Protein AF-A0A3N5SM81-F1 (afdb_monomer_lite)

pLDDT: mean 71.01, std 14.56, range [34.97, 96.19]

Foldseek 3Di:
DDDDDPPDPDPVCPDPPPPDPDDPVVVVVVVVVVVVVVVVVVVVVVVVVVVVVVVVVVVVVVVVVLVVVVVVLCCVVCVVPVDDDCPDPVVLVSVVVSCVCCCPPVVDPWDFDADLQQQTSDIPDPPSHRPRDPPPQVPCCSVVVDDDPDDDDPDDD

Secondary structure (DSSP, 8-state):
------TT--TT---TTTT----HHHHHHHHHHHHHHHHHHHHHHHHHHHHHHHHHHHHHHHHHHHHHHHHHHHHHHHHH-TT--TTSHHHHHHHHHHHHHHHHHS--S--EEE-TT-BEEEESSTT-TTSB---HHHHHHHHH---------S---

Structure (mmCIF, N/CA/C/O backbone):
data_AF-A0A3N5SM81-F1
#
_entry.id   AF-A0A3N5SM81-F1
#
loop_
_atom_site.group_PDB
_atom_site.id
_atom_site.type_symbol
_atom_site.label_atom_id
_atom_site.label_alt_id
_atom_site.label_comp_id
_atom_site.label_asym_id
_atom_site.label_entity_id
_atom_site.label_seq_id
_atom_site.pdbx_PDB_ins_code
_atom_site.Cartn_x
_atom_site.Cartn_y
_atom_site.Cartn_z
_atom_site.occupancy
_atom_site.B_iso_or_equiv
_atom_site.auth_seq_id
_atom_site.auth_comp_id
_atom_site.auth_asym_id
_atom_site.auth_atom_id
_atom_site.pdbx_PDB_model_num
ATOM 1 N N . MET A 1 1 ? 55.838 -4.671 0.490 1.00 48.81 1 MET A N 1
ATOM 2 C CA . MET A 1 1 ? 55.345 -3.288 0.704 1.00 48.81 1 MET A CA 1
ATOM 3 C C . MET A 1 1 ? 55.378 -2.544 -0.630 1.00 48.81 1 MET A C 1
ATOM 5 O O . MET A 1 1 ? 56.351 -2.735 -1.344 1.00 48.81 1 MET A O 1
ATOM 9 N N . LYS A 1 2 ? 54.364 -1.706 -0.912 1.00 39.00 2 LYS A N 1
ATOM 10 C CA . LYS A 1 2 ? 54.061 -0.930 -2.147 1.00 39.00 2 LYS A CA 1
ATOM 11 C C . LYS A 1 2 ? 53.072 -1.608 -3.123 1.00 39.00 2 LYS A C 1
ATOM 13 O O . LYS A 1 2 ? 53.472 -2.400 -3.960 1.00 39.00 2 LYS A O 1
ATOM 18 N N . THR A 1 3 ? 51.757 -1.557 -2.877 1.00 45.19 3 THR A N 1
ATOM 19 C CA . THR A 1 3 ? 50.772 -0.471 -3.157 1.00 45.19 3 THR A CA 1
ATOM 20 C C . THR A 1 3 ? 50.290 -0.383 -4.614 1.00 45.19 3 THR A C 1
ATOM 22 O O . THR A 1 3 ? 50.899 0.287 -5.440 1.00 45.19 3 THR A O 1
ATOM 25 N N . ASN A 1 4 ? 49.142 -1.019 -4.881 1.00 53.06 4 ASN A N 1
ATOM 26 C CA . ASN A 1 4 ? 47.922 -0.435 -5.468 1.00 53.06 4 ASN A CA 1
ATOM 27 C C . ASN A 1 4 ? 48.056 0.867 -6.289 1.00 53.06 4 ASN A C 1
ATOM 29 O O . ASN A 1 4 ? 47.593 1.874 -5.786 1.00 53.06 4 ASN A O 1
ATOM 33 N N . TRP A 1 5 ? 48.580 0.896 -7.525 1.00 40.16 5 TRP A N 1
ATOM 34 C CA . TRP A 1 5 ? 48.444 2.113 -8.374 1.00 40.16 5 TRP A CA 1
ATOM 35 C C . TRP A 1 5 ? 48.409 1.917 -9.907 1.00 40.16 5 TRP A C 1
ATOM 37 O O . TRP A 1 5 ? 48.408 2.899 -10.641 1.00 40.16 5 TRP A O 1
ATOM 47 N N . ALA A 1 6 ? 48.304 0.695 -10.445 1.00 43.47 6 ALA A N 1
ATOM 48 C CA . ALA A 1 6 ? 48.274 0.492 -11.909 1.00 43.47 6 ALA A CA 1
ATOM 49 C C . ALA A 1 6 ? 46.885 0.154 -12.493 1.00 43.47 6 ALA A C 1
ATOM 51 O O . ALA A 1 6 ? 46.771 -0.190 -13.665 1.00 43.47 6 ALA A O 1
ATOM 52 N N . LYS A 1 7 ? 45.810 0.274 -11.700 1.00 47.75 7 LYS A N 1
ATOM 53 C CA . LYS A 1 7 ? 44.439 -0.120 -12.087 1.00 47.75 7 LYS A CA 1
ATOM 54 C C . LYS A 1 7 ? 43.677 0.930 -12.922 1.00 47.75 7 LYS A C 1
ATOM 56 O O . LYS A 1 7 ? 42.486 0.768 -13.152 1.00 47.75 7 LYS A O 1
ATOM 61 N N . MET A 1 8 ? 44.334 2.003 -13.368 1.00 45.03 8 MET A N 1
ATOM 62 C CA . MET A 1 8 ? 43.684 3.165 -14.003 1.00 45.03 8 MET A CA 1
ATOM 63 C C . MET A 1 8 ? 44.430 3.706 -15.236 1.00 45.03 8 MET A C 1
ATOM 65 O O . MET A 1 8 ? 44.480 4.911 -15.468 1.00 45.03 8 MET A O 1
ATOM 69 N N . LYS A 1 9 ? 45.005 2.835 -16.071 1.00 44.97 9 LYS A N 1
ATOM 70 C CA . LYS A 1 9 ? 45.497 3.233 -17.400 1.00 44.97 9 LYS A CA 1
ATOM 71 C C . LYS A 1 9 ? 44.830 2.397 -18.484 1.00 44.97 9 LYS A C 1
ATOM 73 O O . LYS A 1 9 ? 45.220 1.258 -18.703 1.00 44.97 9 LYS A O 1
ATOM 78 N N . GLY A 1 10 ? 43.861 2.995 -19.180 1.00 42.72 10 GLY A N 1
ATOM 79 C CA . GLY A 1 10 ? 43.531 2.552 -20.537 1.00 42.72 10 GLY A CA 1
ATOM 80 C C . GLY A 1 10 ? 42.058 2.494 -20.927 1.00 42.72 10 GLY A C 1
ATOM 81 O O . GLY A 1 10 ? 41.688 1.595 -21.673 1.00 42.72 10 GLY A O 1
ATOM 82 N N . LEU A 1 11 ? 41.225 3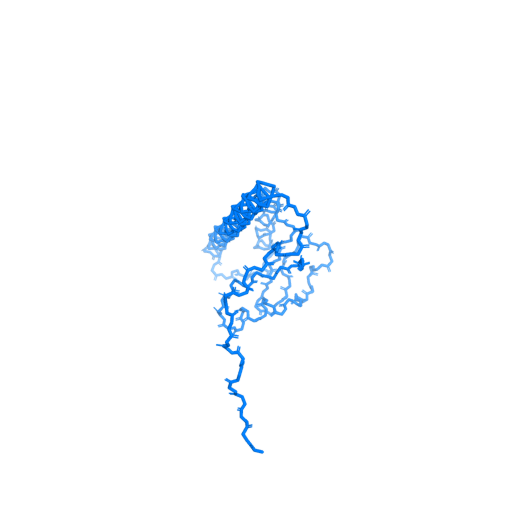.448 -20.498 1.00 49.16 11 LEU A N 1
ATOM 83 C CA . LEU A 1 11 ? 39.864 3.659 -21.029 1.00 49.16 11 LEU A CA 1
ATOM 84 C C . LEU A 1 11 ? 39.801 3.944 -22.556 1.00 49.16 11 LEU A C 1
ATOM 86 O O . LEU A 1 11 ? 38.719 4.126 -23.095 1.00 49.16 11 LEU A O 1
ATOM 90 N N . SER A 1 12 ? 40.927 3.948 -23.278 1.00 46.88 12 SER A N 1
ATOM 91 C CA . SER A 1 12 ? 41.005 3.972 -24.750 1.00 46.88 12 SER A CA 1
ATOM 92 C C . SER A 1 12 ? 40.726 2.607 -25.412 1.00 46.88 12 SER A C 1
ATOM 94 O O . SER A 1 12 ? 40.667 2.509 -26.635 1.00 46.88 12 SER A O 1
ATOM 96 N N . ASN A 1 13 ? 40.533 1.554 -24.611 1.00 47.44 13 ASN A N 1
ATOM 97 C CA . ASN A 1 13 ? 40.104 0.210 -25.006 1.00 47.44 13 ASN A CA 1
ATOM 98 C C . ASN A 1 13 ? 38.626 -0.026 -24.651 1.00 47.44 13 ASN A C 1
ATOM 100 O O . ASN A 1 13 ? 38.317 -0.975 -23.940 1.00 47.44 13 ASN A O 1
ATOM 104 N N . LEU A 1 14 ? 37.712 0.832 -25.098 1.00 50.50 14 LEU A N 1
ATOM 105 C CA . LEU A 1 14 ? 36.270 0.601 -24.972 1.00 50.50 14 LEU A CA 1
ATOM 106 C C . LEU A 1 14 ? 35.720 0.133 -26.320 1.00 50.50 14 LEU A C 1
ATOM 108 O O . LEU A 1 14 ? 35.782 0.871 -27.293 1.00 50.50 14 LEU A O 1
ATOM 112 N N . TRP A 1 15 ? 35.029 -0.995 -26.435 1.00 51.34 15 TRP A N 1
ATOM 113 C CA . TRP A 1 15 ? 35.455 -2.411 -26.327 1.00 51.34 15 TRP A CA 1
ATOM 114 C C . TRP A 1 15 ? 34.343 -3.281 -26.927 1.00 51.34 15 TRP A C 1
ATOM 116 O O . TRP A 1 15 ? 34.605 -4.410 -27.317 1.00 51.34 15 TRP A O 1
ATOM 126 N N . LEU A 1 16 ? 33.115 -2.756 -27.041 1.00 54.78 16 LEU A N 1
ATOM 127 C CA . LEU A 1 16 ? 31.940 -3.581 -27.301 1.00 54.78 16 LEU A CA 1
ATOM 128 C C . LEU A 1 16 ? 32.053 -4.470 -28.555 1.00 54.78 16 LEU A C 1
ATOM 130 O O . LEU A 1 16 ? 31.570 -5.593 -28.480 1.00 54.78 16 LEU A O 1
ATOM 134 N N . PHE A 1 17 ? 32.759 -4.071 -29.631 1.00 51.62 17 PHE A N 1
ATOM 135 C CA . PHE A 1 17 ? 32.872 -4.904 -30.850 1.00 51.62 17 PHE A CA 1
ATOM 136 C C . PHE A 1 17 ? 34.234 -4.978 -31.537 1.00 51.62 17 PHE A C 1
ATOM 138 O O . PHE A 1 17 ? 34.304 -5.461 -32.664 1.00 51.62 17 PHE A O 1
ATOM 145 N N . ARG A 1 18 ? 35.345 -4.616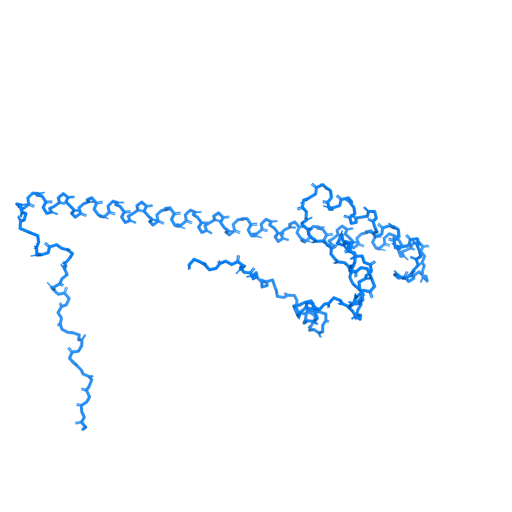 -30.881 1.00 51.78 18 ARG A N 1
ATOM 146 C CA . ARG A 1 18 ? 36.659 -4.590 -31.566 1.00 51.78 18 ARG A CA 1
ATOM 147 C C . ARG A 1 18 ? 37.147 -5.965 -32.074 1.00 51.78 18 ARG A C 1
ATOM 149 O O . ARG A 1 18 ? 38.144 -6.027 -32.779 1.00 51.78 18 ARG A O 1
ATOM 156 N N . ASN A 1 19 ? 36.462 -7.056 -31.722 1.00 51.09 19 ASN A N 1
ATOM 157 C CA . ASN A 1 19 ? 36.784 -8.426 -32.133 1.00 51.09 19 ASN A CA 1
ATOM 158 C C . ASN A 1 19 ? 35.800 -9.047 -33.144 1.00 51.09 19 ASN A C 1
ATOM 160 O O . ASN A 1 19 ? 35.928 -10.231 -33.452 1.00 51.09 19 ASN A O 1
ATOM 164 N N . LEU A 1 20 ? 34.814 -8.302 -33.656 1.00 53.44 20 LEU A N 1
ATOM 165 C CA . LEU A 1 20 ? 33.952 -8.805 -34.726 1.00 53.44 20 LEU A CA 1
ATOM 166 C C . LEU A 1 20 ? 34.592 -8.494 -36.082 1.00 53.44 20 LEU A C 1
ATOM 168 O O . LEU A 1 20 ? 34.842 -7.338 -36.404 1.00 53.44 20 LEU A O 1
ATOM 172 N N . ASN A 1 21 ? 34.842 -9.530 -36.886 1.00 57.72 21 ASN A N 1
ATOM 173 C CA . ASN A 1 21 ? 35.424 -9.427 -38.229 1.00 57.72 21 ASN A CA 1
ATOM 174 C C . ASN A 1 21 ? 34.364 -8.924 -39.237 1.00 57.72 21 ASN A C 1
ATOM 176 O O . ASN A 1 21 ? 33.970 -9.624 -40.168 1.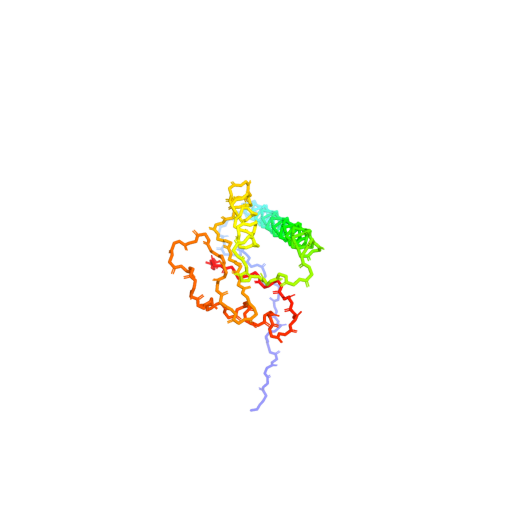00 57.72 21 ASN A O 1
ATOM 180 N N . LEU A 1 22 ? 33.802 -7.746 -38.966 1.00 59.50 22 LEU A N 1
ATOM 181 C CA . LEU A 1 22 ? 32.704 -7.132 -39.702 1.00 59.50 22 LEU A CA 1
ATOM 182 C C . LEU A 1 22 ? 33.222 -5.946 -40.517 1.00 59.50 22 LEU A C 1
ATOM 184 O O . LEU A 1 22 ? 34.096 -5.200 -40.089 1.00 59.50 22 LEU A O 1
ATOM 188 N N . ASN A 1 23 ? 32.658 -5.757 -41.709 1.00 71.56 23 ASN A N 1
ATOM 189 C CA . ASN A 1 23 ? 32.967 -4.601 -42.548 1.00 71.56 23 ASN A CA 1
ATOM 190 C C . ASN A 1 23 ? 32.544 -3.306 -41.816 1.00 71.56 23 ASN A C 1
ATOM 192 O O . ASN A 1 23 ? 31.532 -3.321 -41.116 1.00 71.56 23 ASN A O 1
ATOM 196 N N . LEU A 1 24 ? 33.253 -2.184 -41.994 1.00 73.00 24 LEU A N 1
ATOM 197 C CA . LEU A 1 24 ? 33.103 -0.960 -41.171 1.00 73.00 24 LEU A CA 1
ATOM 198 C C . LEU A 1 24 ? 31.644 -0.457 -41.050 1.00 73.00 24 LEU A C 1
ATOM 200 O O . LEU A 1 24 ? 31.220 0.075 -40.027 1.00 73.00 24 LEU A O 1
ATOM 204 N N . ARG A 1 25 ? 30.844 -0.673 -42.103 1.00 72.56 25 ARG A N 1
ATOM 205 C CA . ARG A 1 25 ? 29.408 -0.348 -42.139 1.00 72.56 25 ARG A CA 1
ATOM 206 C C . ARG A 1 25 ? 28.566 -1.231 -41.212 1.00 72.56 25 ARG A C 1
ATOM 208 O O . ARG A 1 25 ? 27.626 -0.739 -40.601 1.00 72.56 25 ARG A O 1
ATOM 215 N N . ALA A 1 26 ? 28.890 -2.516 -41.102 1.00 76.69 26 ALA A N 1
ATOM 216 C CA . ALA A 1 26 ? 28.180 -3.459 -40.245 1.00 76.69 26 ALA A CA 1
ATOM 217 C C . ALA A 1 26 ? 28.484 -3.221 -38.757 1.00 76.69 26 ALA A C 1
ATOM 219 O O . ALA A 1 26 ? 27.566 -3.287 -37.945 1.00 76.69 26 ALA A O 1
ATOM 220 N N . GLU A 1 27 ? 29.722 -2.860 -38.400 1.00 78.00 27 GLU A N 1
ATOM 221 C CA . GLU A 1 27 ? 30.072 -2.469 -37.023 1.00 78.00 27 GLU A CA 1
ATOM 222 C C . GLU A 1 27 ? 29.274 -1.237 -36.566 1.00 78.00 27 GLU A C 1
ATOM 224 O O . GLU A 1 27 ? 28.726 -1.211 -35.462 1.00 78.00 27 GLU A O 1
ATOM 229 N N . LEU A 1 28 ? 29.136 -0.237 -37.445 1.00 79.75 28 LEU A N 1
ATOM 230 C CA . LEU A 1 28 ? 28.348 0.963 -37.165 1.00 79.75 28 LEU A CA 1
ATOM 231 C C . LEU A 1 28 ? 26.860 0.635 -36.950 1.00 79.75 28 LEU A C 1
ATOM 233 O O . LEU A 1 28 ? 26.252 1.128 -36.000 1.00 79.75 28 LEU A O 1
ATOM 237 N N . ILE A 1 29 ? 26.286 -0.235 -37.789 1.00 85.56 29 ILE A N 1
ATOM 238 C CA . ILE A 1 29 ? 24.888 -0.677 -37.665 1.00 85.56 29 ILE A CA 1
ATOM 239 C C . ILE A 1 29 ? 24.667 -1.440 -36.353 1.00 85.56 29 ILE A C 1
ATOM 241 O O . ILE A 1 29 ? 23.700 -1.159 -35.648 1.00 85.56 29 ILE A O 1
ATOM 245 N N . VAL A 1 30 ? 25.561 -2.368 -35.997 1.00 85.38 30 VAL A N 1
ATOM 246 C CA . VAL A 1 30 ? 25.462 -3.156 -34.754 1.00 85.38 30 VAL A CA 1
ATOM 247 C C . VAL A 1 30 ? 25.538 -2.253 -33.524 1.00 85.38 30 VAL A C 1
ATOM 249 O O . VAL A 1 30 ? 24.724 -2.392 -32.612 1.00 85.38 30 VAL A O 1
ATOM 252 N N . ASN A 1 31 ? 26.450 -1.279 -33.520 1.00 86.44 31 ASN A N 1
ATOM 253 C CA . ASN A 1 31 ? 26.561 -0.302 -32.439 1.00 86.44 31 ASN A CA 1
ATOM 254 C C . ASN A 1 31 ? 25.282 0.520 -32.262 1.00 86.44 31 ASN A C 1
ATOM 256 O O . ASN A 1 31 ? 24.781 0.646 -31.145 1.00 86.44 31 ASN A O 1
ATOM 260 N N . ILE A 1 32 ? 24.727 1.049 -33.357 1.00 90.06 32 ILE A N 1
ATOM 261 C CA . ILE A 1 32 ? 23.478 1.819 -33.309 1.00 90.06 32 ILE A CA 1
ATOM 262 C C . ILE A 1 32 ? 22.323 0.931 -32.830 1.00 90.06 32 ILE A C 1
ATOM 264 O O . ILE A 1 32 ? 21.561 1.342 -31.958 1.00 90.06 32 ILE A O 1
ATOM 268 N N . ALA A 1 33 ? 22.217 -0.300 -33.335 1.00 89.81 33 ALA A N 1
ATOM 269 C CA . ALA A 1 33 ? 21.173 -1.238 -32.930 1.00 89.81 33 ALA A CA 1
ATOM 270 C C . ALA A 1 33 ? 21.237 -1.569 -31.430 1.00 89.81 33 ALA A C 1
ATOM 272 O O . ALA A 1 33 ? 20.208 -1.597 -30.755 1.00 89.81 33 ALA A O 1
ATOM 273 N N . LEU A 1 34 ? 22.436 -1.760 -30.881 1.00 88.94 34 LEU A N 1
ATOM 274 C CA . LEU A 1 34 ? 22.621 -2.014 -29.452 1.00 88.94 34 LEU A CA 1
ATOM 275 C C . LEU A 1 34 ? 22.352 -0.799 -28.581 1.00 88.94 34 LEU A C 1
ATOM 277 O O . LEU A 1 34 ? 21.790 -0.949 -27.499 1.00 88.94 34 LEU A O 1
ATOM 281 N N . LEU A 1 35 ? 22.710 0.396 -29.049 1.00 92.44 35 LEU A N 1
ATOM 282 C CA . LEU A 1 35 ? 22.352 1.634 -28.364 1.00 92.44 35 LEU A CA 1
ATOM 283 C C . LEU A 1 35 ? 20.831 1.807 -28.307 1.00 92.44 35 LEU A C 1
ATOM 285 O O . LEU A 1 35 ? 20.297 2.131 -27.248 1.00 92.44 35 LEU A O 1
ATOM 289 N N . ILE A 1 36 ? 20.126 1.526 -29.407 1.00 95.81 36 ILE A N 1
ATOM 290 C CA . ILE A 1 36 ? 18.659 1.552 -29.447 1.00 95.81 36 ILE A CA 1
ATOM 291 C C . ILE A 1 36 ? 18.078 0.505 -28.491 1.00 95.81 36 ILE A C 1
ATOM 293 O O . ILE A 1 36 ? 17.187 0.827 -27.708 1.00 95.81 36 ILE A O 1
ATOM 297 N N . LEU A 1 37 ? 18.602 -0.724 -28.496 1.00 94.88 37 LEU A N 1
ATOM 298 C CA . LEU A 1 37 ? 18.151 -1.780 -27.588 1.00 94.88 37 LEU A CA 1
ATOM 299 C C . LEU A 1 37 ? 18.338 -1.379 -26.119 1.00 94.88 37 LEU A C 1
ATOM 301 O O . LEU A 1 37 ? 17.411 -1.509 -25.320 1.00 94.88 37 LEU A O 1
ATOM 305 N N . ALA A 1 38 ? 19.511 -0.850 -25.768 1.00 93.88 38 ALA A N 1
ATOM 306 C CA . ALA A 1 38 ? 19.794 -0.366 -24.423 1.00 93.88 38 ALA A CA 1
ATOM 307 C C . ALA A 1 38 ? 18.838 0.768 -24.019 1.00 93.88 38 ALA A C 1
ATOM 309 O O . ALA A 1 38 ? 18.323 0.764 -22.901 1.00 93.88 38 ALA A O 1
ATOM 310 N N . ALA A 1 39 ? 18.548 1.700 -24.931 1.00 96.19 39 ALA A N 1
ATOM 311 C CA . ALA A 1 39 ? 17.605 2.785 -24.686 1.00 96.19 39 ALA A CA 1
ATOM 312 C C . ALA A 1 39 ? 16.178 2.265 -24.443 1.00 96.19 39 ALA A C 1
ATOM 314 O O . ALA A 1 39 ? 15.543 2.664 -23.469 1.00 96.19 39 ALA A O 1
ATOM 315 N N . VAL A 1 40 ? 15.691 1.332 -25.267 1.00 96.06 40 VAL A N 1
ATOM 316 C CA . VAL A 1 40 ? 14.358 0.726 -25.102 1.00 96.06 40 VAL A CA 1
ATOM 317 C C . VAL A 1 40 ? 14.253 -0.022 -23.772 1.00 96.06 40 VAL A C 1
ATOM 319 O O . VAL A 1 40 ? 13.270 0.152 -23.051 1.00 96.06 40 VAL A O 1
ATOM 322 N N . LEU A 1 41 ? 15.275 -0.801 -23.401 1.00 93.19 41 LEU A N 1
ATOM 323 C CA . LEU A 1 41 ? 15.314 -1.494 -22.109 1.00 93.19 41 LEU A CA 1
ATOM 324 C C . LEU A 1 41 ? 15.283 -0.512 -20.933 1.00 93.19 41 LEU A C 1
ATOM 326 O O . LEU A 1 41 ? 14.562 -0.735 -19.961 1.00 93.19 41 LEU A O 1
ATOM 330 N N . LEU A 1 42 ? 16.023 0.593 -21.024 1.00 93.62 42 LEU A N 1
ATOM 331 C CA . LEU A 1 42 ? 16.077 1.607 -19.974 1.00 93.62 42 LEU A CA 1
ATOM 332 C C . LEU A 1 42 ? 14.744 2.359 -19.835 1.00 93.62 42 LEU A C 1
ATOM 334 O O . LEU A 1 42 ? 14.286 2.614 -18.720 1.00 93.62 42 LEU A O 1
ATOM 338 N N . ILE A 1 43 ? 14.066 2.641 -20.949 1.00 94.38 43 ILE A N 1
ATOM 339 C CA . ILE A 1 43 ? 12.709 3.206 -20.945 1.00 94.38 43 ILE A CA 1
ATOM 340 C C . ILE A 1 43 ? 11.719 2.212 -20.320 1.00 94.38 43 ILE A C 1
ATOM 342 O O . ILE A 1 43 ? 10.959 2.579 -19.426 1.00 94.38 43 ILE A O 1
ATOM 346 N N . GLY A 1 44 ? 11.761 0.938 -20.715 1.00 91.75 44 GLY A N 1
ATOM 347 C CA . GLY A 1 44 ? 10.904 -0.099 -20.133 1.00 91.75 44 GLY A CA 1
ATOM 348 C C . GLY A 1 44 ? 11.114 -0.249 -18.623 1.00 91.75 44 GLY A 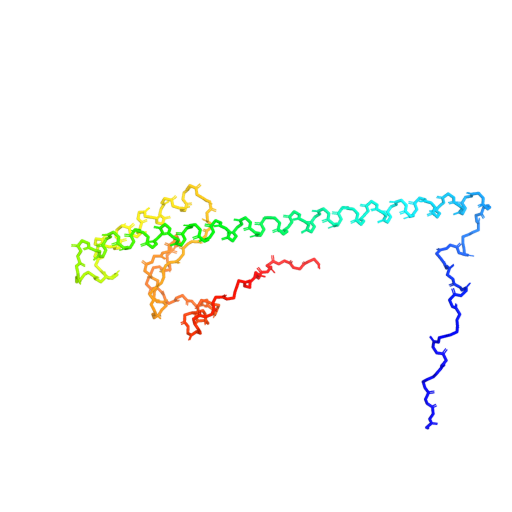C 1
ATOM 349 O O . GLY A 1 44 ? 10.152 -0.280 -17.856 1.00 91.75 44 GLY A O 1
ATOM 350 N N . PHE A 1 45 ? 12.372 -0.258 -18.177 1.00 91.62 45 PHE A N 1
ATOM 351 C CA . PHE A 1 45 ? 12.721 -0.335 -16.761 1.00 91.62 45 PHE A CA 1
ATOM 352 C C . PHE A 1 45 ? 12.251 0.891 -15.968 1.00 91.62 45 PHE A C 1
ATOM 354 O O . PHE A 1 45 ? 11.725 0.747 -14.862 1.00 91.62 45 PHE A O 1
ATOM 361 N N . THR A 1 46 ? 12.408 2.100 -16.516 1.00 90.69 46 THR A N 1
ATOM 362 C CA . THR A 1 46 ? 11.951 3.325 -15.842 1.00 90.69 46 THR A CA 1
ATOM 363 C C . THR A 1 46 ? 10.428 3.374 -15.738 1.00 90.69 46 THR A C 1
ATOM 365 O O . THR A 1 46 ? 9.919 3.633 -14.648 1.00 90.69 46 THR A O 1
ATOM 368 N N . LEU A 1 47 ? 9.694 3.029 -16.802 1.00 90.06 47 LEU A N 1
ATOM 369 C CA . LEU A 1 47 ? 8.231 2.912 -16.765 1.00 90.06 47 LEU A CA 1
ATOM 370 C C . LEU A 1 47 ? 7.768 1.863 -15.751 1.00 90.06 47 LEU A C 1
ATOM 372 O O . LEU A 1 47 ? 6.872 2.138 -14.954 1.00 90.06 47 LEU A O 1
ATOM 376 N N . PHE A 1 48 ? 8.412 0.695 -15.720 1.00 87.06 48 PHE A N 1
ATOM 377 C CA . PHE A 1 48 ? 8.120 -0.340 -14.730 1.00 87.06 48 PHE A CA 1
ATOM 378 C C . PHE A 1 48 ? 8.320 0.174 -13.297 1.00 87.06 48 PHE A C 1
ATOM 380 O O . PHE A 1 48 ? 7.453 -0.011 -12.444 1.00 87.06 48 PHE A O 1
ATOM 387 N N . LYS A 1 49 ? 9.426 0.882 -13.034 1.00 82.00 49 LYS A N 1
ATOM 388 C CA . LYS A 1 49 ? 9.718 1.466 -11.717 1.00 82.00 49 LYS A CA 1
ATOM 389 C C . LYS A 1 49 ? 8.733 2.555 -11.308 1.00 82.00 49 LYS A C 1
ATOM 391 O O . LYS A 1 49 ? 8.382 2.635 -10.132 1.00 82.00 49 LYS A O 1
ATOM 396 N N . ILE A 1 50 ? 8.298 3.390 -12.247 1.00 86.69 50 ILE A N 1
ATOM 397 C CA . ILE A 1 50 ? 7.279 4.416 -11.999 1.00 86.69 50 ILE A CA 1
ATOM 398 C C . ILE A 1 50 ? 5.943 3.749 -11.678 1.00 86.69 50 ILE A C 1
ATOM 400 O O . ILE A 1 50 ? 5.312 4.099 -10.685 1.00 86.69 50 ILE A O 1
ATOM 404 N N . ASN A 1 51 ? 5.543 2.750 -12.464 1.00 85.44 51 ASN A N 1
ATOM 405 C CA . ASN A 1 51 ? 4.291 2.038 -12.244 1.00 85.44 51 ASN A CA 1
ATOM 406 C C . ASN A 1 51 ? 4.284 1.313 -10.889 1.00 85.44 51 ASN A C 1
ATOM 408 O O . ASN A 1 51 ? 3.326 1.413 -10.131 1.00 85.44 51 ASN A O 1
ATOM 412 N N . GLU A 1 52 ? 5.393 0.661 -10.533 1.00 79.75 52 GLU A N 1
ATOM 413 C CA . GLU A 1 52 ? 5.583 0.049 -9.216 1.00 79.75 52 GLU A CA 1
ATOM 414 C C . GLU A 1 52 ? 5.411 1.075 -8.083 1.00 79.75 52 GLU A C 1
ATOM 416 O O . GLU A 1 52 ? 4.688 0.820 -7.120 1.00 79.75 52 GLU A O 1
ATOM 421 N N . ARG A 1 53 ? 6.038 2.254 -8.204 1.00 80.81 53 ARG A N 1
ATOM 422 C CA . ARG A 1 53 ? 5.896 3.338 -7.220 1.00 80.81 53 ARG A CA 1
ATOM 423 C C . ARG A 1 53 ? 4.460 3.844 -7.121 1.00 80.81 53 ARG A C 1
ATOM 425 O O . ARG A 1 53 ? 3.992 4.055 -6.007 1.00 80.81 53 ARG A O 1
ATOM 432 N N . ASN A 1 54 ? 3.768 3.999 -8.246 1.00 84.31 54 ASN A N 1
ATOM 433 C CA . ASN A 1 54 ? 2.377 4.448 -8.271 1.00 84.31 54 ASN A CA 1
ATOM 434 C C . ASN A 1 54 ? 1.452 3.440 -7.585 1.00 84.31 54 ASN A C 1
ATOM 436 O O . ASN A 1 54 ? 0.686 3.830 -6.710 1.00 84.31 54 ASN A O 1
ATOM 440 N N . ILE A 1 55 ? 1.585 2.148 -7.902 1.00 80.69 55 ILE A N 1
ATOM 441 C CA . ILE A 1 55 ? 0.806 1.079 -7.259 1.00 80.69 55 ILE A CA 1
ATOM 442 C C . ILE A 1 55 ? 1.049 1.073 -5.747 1.00 80.69 55 ILE A C 1
ATOM 444 O O . ILE A 1 55 ? 0.119 0.913 -4.961 1.00 80.69 55 ILE A O 1
ATOM 448 N N . VAL A 1 56 ? 2.300 1.242 -5.319 1.00 79.06 56 VAL A N 1
ATOM 449 C CA . VAL A 1 56 ? 2.641 1.310 -3.895 1.00 79.06 56 VAL A CA 1
ATOM 450 C C . VAL A 1 56 ? 2.008 2.528 -3.224 1.00 79.06 56 VAL A C 1
ATOM 452 O O . VAL A 1 56 ? 1.387 2.377 -2.175 1.00 79.06 56 VAL A O 1
ATOM 455 N N . ALA A 1 57 ? 2.146 3.713 -3.816 1.00 78.88 57 ALA A N 1
ATOM 456 C CA . ALA A 1 57 ? 1.580 4.943 -3.271 1.00 78.88 57 ALA A CA 1
ATOM 457 C C . ALA A 1 57 ? 0.052 4.852 -3.157 1.00 78.88 57 ALA A C 1
ATOM 459 O O . ALA A 1 57 ? -0.523 5.230 -2.141 1.00 78.88 57 ALA A O 1
ATOM 460 N N . GLU A 1 58 ? -0.597 4.277 -4.165 1.00 81.06 58 GLU A N 1
ATOM 461 C CA . GLU A 1 58 ? -2.036 4.054 -4.171 1.00 81.06 58 GLU A CA 1
ATOM 462 C C . GLU A 1 58 ? -2.471 3.051 -3.093 1.00 81.06 58 GLU A C 1
ATOM 464 O O . GLU A 1 58 ? -3.433 3.307 -2.371 1.00 81.06 58 GLU A O 1
ATOM 469 N N . LYS A 1 59 ? -1.726 1.953 -2.900 1.00 80.12 59 LYS A N 1
ATOM 470 C CA . LYS A 1 59 ? -1.979 1.007 -1.800 1.00 80.12 59 LYS A CA 1
ATOM 471 C C . LYS A 1 59 ? -1.820 1.645 -0.421 1.00 80.12 59 LYS A C 1
ATOM 473 O O . LYS A 1 59 ? -2.609 1.333 0.467 1.00 80.12 59 LYS A O 1
ATOM 478 N N . ILE A 1 60 ? -0.825 2.515 -0.235 1.00 80.69 60 ILE A N 1
ATOM 479 C CA . ILE A 1 60 ? -0.632 3.251 1.024 1.00 80.69 60 ILE A CA 1
ATOM 480 C C . ILE A 1 60 ? -1.815 4.188 1.260 1.00 80.69 60 ILE A C 1
ATOM 482 O O . ILE A 1 60 ? -2.422 4.117 2.323 1.00 80.69 60 ILE A O 1
ATOM 486 N N . ARG A 1 61 ? -2.205 4.976 0.250 1.00 82.06 61 ARG A N 1
ATOM 487 C CA . ARG A 1 61 ? -3.361 5.877 0.335 1.00 82.06 61 ARG A CA 1
ATOM 488 C C . ARG A 1 61 ? -4.643 5.126 0.704 1.00 82.06 61 ARG A C 1
ATOM 490 O O . ARG A 1 61 ? -5.357 5.548 1.602 1.00 82.06 61 ARG A O 1
ATOM 497 N N . TYR A 1 62 ? -4.909 3.981 0.070 1.00 81.62 62 TYR A N 1
ATOM 498 C CA . TYR A 1 62 ? -6.066 3.153 0.425 1.00 81.62 62 TYR A CA 1
ATOM 499 C C . TYR A 1 62 ? -5.990 2.592 1.850 1.00 81.62 62 TYR A C 1
ATOM 501 O O . TYR A 1 62 ? -7.018 2.467 2.513 1.00 81.62 62 TYR A O 1
ATOM 509 N N . GLY A 1 63 ? -4.791 2.250 2.328 1.00 78.88 63 GLY A N 1
ATOM 510 C CA . GLY A 1 63 ? -4.579 1.848 3.717 1.00 78.88 63 GLY A CA 1
ATOM 511 C C . GLY A 1 63 ? -4.861 2.984 4.703 1.00 78.88 63 GLY A C 1
ATOM 512 O O . GLY A 1 63 ? -5.524 2.758 5.711 1.00 78.88 63 GLY A O 1
ATOM 513 N N . GLU A 1 64 ? -4.408 4.201 4.400 1.00 81.69 64 GLU A N 1
ATOM 514 C CA . GLU A 1 64 ? -4.666 5.399 5.209 1.00 81.69 64 GLU A CA 1
ATOM 515 C C . GLU A 1 64 ? -6.161 5.736 5.270 1.00 81.69 64 GLU A C 1
ATOM 517 O O . GLU A 1 64 ? -6.693 5.930 6.362 1.00 81.69 64 GLU A O 1
ATOM 522 N N . GLU A 1 65 ? -6.855 5.734 4.127 1.00 84.12 65 GLU A N 1
ATOM 523 C CA . GLU A 1 65 ? -8.312 5.931 4.059 1.00 84.12 65 GLU A CA 1
ATOM 524 C C . GLU A 1 65 ? -9.056 4.884 4.903 1.00 84.12 65 GLU A C 1
ATOM 526 O O . GLU A 1 65 ? -9.911 5.230 5.716 1.00 84.12 65 GLU A O 1
ATOM 531 N N . MET A 1 66 ? -8.675 3.606 4.790 1.00 84.12 66 MET A N 1
ATOM 532 C CA . MET A 1 66 ? -9.266 2.527 5.587 1.00 84.12 66 MET A CA 1
ATOM 533 C C . MET A 1 66 ? -9.078 2.744 7.094 1.00 84.12 66 MET A C 1
ATOM 535 O O . MET A 1 66 ? -10.012 2.515 7.859 1.00 84.12 66 MET A O 1
ATOM 539 N N . ILE A 1 67 ? -7.890 3.171 7.535 1.00 83.19 67 ILE A N 1
ATOM 540 C CA . ILE A 1 67 ? -7.625 3.438 8.956 1.00 83.19 67 ILE A CA 1
ATOM 541 C C . ILE A 1 67 ? -8.496 4.594 9.453 1.00 83.19 67 ILE A C 1
ATOM 543 O O . ILE A 1 67 ? -9.070 4.494 10.535 1.00 83.19 67 ILE A O 1
ATOM 547 N N . GLN A 1 68 ? -8.638 5.664 8.667 1.00 85.56 68 GLN A N 1
ATOM 548 C CA . GLN A 1 68 ? -9.498 6.793 9.029 1.00 85.56 68 GLN A CA 1
ATOM 549 C C . GLN A 1 68 ? -10.968 6.385 9.132 1.00 85.56 68 GLN A C 1
ATOM 551 O O . GLN A 1 68 ? -11.663 6.796 10.059 1.00 85.56 68 GLN A O 1
ATOM 556 N N . ASP A 1 69 ? -11.458 5.570 8.202 1.00 86.00 69 ASP A N 1
ATOM 557 C CA . ASP A 1 69 ? -12.838 5.091 8.243 1.00 86.00 69 ASP A CA 1
ATOM 558 C C . ASP A 1 69 ? -13.068 4.145 9.426 1.00 86.00 69 ASP A C 1
ATOM 560 O O . ASP A 1 69 ? -14.089 4.247 10.105 1.00 86.00 69 ASP A O 1
ATOM 564 N N . PHE A 1 70 ? -12.085 3.302 9.751 1.00 84.38 70 PHE A N 1
ATOM 565 C CA . PHE A 1 70 ? -12.124 2.471 10.952 1.00 84.38 70 PHE A CA 1
ATOM 566 C C . PHE A 1 70 ? -12.163 3.311 12.236 1.00 84.38 70 PHE A C 1
ATOM 568 O O . PHE A 1 70 ? -12.955 3.025 13.131 1.00 84.38 70 PHE A O 1
ATOM 575 N N . GLN A 1 71 ? -11.359 4.377 12.313 1.00 83.31 71 GLN A N 1
ATOM 576 C CA . GLN A 1 71 ? -11.380 5.316 13.437 1.00 83.31 71 GLN A CA 1
ATOM 577 C C . GLN A 1 71 ? -12.752 5.971 13.598 1.00 83.31 71 GLN A C 1
ATOM 579 O O . GLN A 1 71 ? -13.273 5.987 14.704 1.00 83.31 71 GLN A O 1
ATOM 584 N N . LYS A 1 72 ? -13.392 6.423 12.510 1.00 86.06 72 LYS A N 1
ATOM 585 C CA . LYS A 1 72 ? -14.749 6.999 12.576 1.00 86.06 72 LYS A CA 1
ATOM 586 C C . LYS A 1 72 ? -15.780 6.002 13.102 1.00 86.06 72 LYS A C 1
ATOM 588 O O . LYS A 1 72 ? -16.658 6.392 13.867 1.00 86.06 72 LYS A O 1
ATOM 593 N N . VAL A 1 73 ? -15.692 4.735 12.690 1.00 83.88 73 VAL A N 1
ATOM 594 C CA . VAL A 1 73 ? -16.585 3.673 13.183 1.00 83.88 73 VAL A CA 1
ATOM 595 C C . VAL A 1 73 ? -16.356 3.435 14.673 1.00 83.88 73 VAL A C 1
ATOM 597 O O . VAL A 1 73 ? -17.317 3.410 15.436 1.00 83.88 73 VAL A O 1
ATOM 600 N N . LEU A 1 74 ? -15.099 3.320 15.108 1.00 79.00 74 LEU A N 1
ATOM 601 C CA . LEU A 1 74 ? -14.777 3.173 16.527 1.00 79.00 74 LEU A CA 1
ATOM 602 C C . LEU A 1 74 ? -15.237 4.379 17.345 1.00 79.00 74 LEU A C 1
ATOM 604 O O . LEU A 1 74 ? -15.866 4.196 18.382 1.00 79.00 74 LEU A O 1
ATOM 608 N N . ASP A 1 75 ? -14.984 5.595 16.869 1.00 82.12 75 ASP A N 1
ATOM 609 C CA . ASP A 1 75 ? -15.417 6.824 17.526 1.00 82.12 75 ASP A CA 1
ATOM 610 C C . ASP A 1 75 ? -16.940 6.876 17.641 1.00 82.12 75 ASP A C 1
ATOM 612 O O . ASP A 1 75 ? -17.454 7.272 18.680 1.00 82.12 75 ASP A O 1
ATOM 616 N N . PHE A 1 76 ? -17.678 6.452 16.613 1.00 81.00 76 PHE A N 1
ATOM 617 C CA . PHE A 1 76 ? -19.138 6.384 16.661 1.00 81.00 76 PHE A CA 1
ATOM 618 C C . PHE A 1 76 ? -19.621 5.396 17.731 1.00 81.00 76 PHE A C 1
ATOM 620 O O . PHE A 1 76 ? -20.394 5.771 18.613 1.00 81.00 76 PHE A O 1
ATOM 627 N N . VAL A 1 77 ? -19.102 4.166 17.701 1.00 76.62 77 VAL A N 1
ATOM 628 C CA . VAL A 1 77 ? -19.510 3.082 18.605 1.00 76.62 77 VAL A CA 1
ATOM 629 C C . VAL A 1 77 ? -19.125 3.376 20.062 1.00 76.62 77 VAL A C 1
ATOM 631 O O . VAL A 1 77 ? -19.913 3.137 20.975 1.00 76.62 77 VAL A O 1
ATOM 634 N N . LEU A 1 78 ? -17.934 3.935 20.301 1.00 72.75 78 LEU A N 1
ATOM 635 C CA . LEU A 1 78 ? -17.432 4.242 21.645 1.00 72.75 78 LEU A CA 1
ATOM 636 C C . LEU A 1 78 ? -18.005 5.549 22.212 1.00 72.75 78 LEU A C 1
ATOM 638 O O . LEU A 1 78 ? -18.148 5.689 23.426 1.00 72.75 78 LEU A O 1
ATOM 642 N N . LYS A 1 79 ? -18.370 6.520 21.367 1.00 69.44 79 LYS A N 1
ATOM 643 C CA . LYS A 1 79 ? -18.986 7.778 21.821 1.00 69.44 79 LYS A CA 1
ATOM 644 C C . LYS A 1 79 ? -20.412 7.579 22.329 1.00 69.44 79 LYS A C 1
ATOM 646 O O . LYS A 1 79 ? -20.821 8.299 23.241 1.00 69.44 79 LYS A O 1
ATOM 651 N N . GLU A 1 80 ? -21.149 6.613 21.781 1.00 62.28 80 GLU A N 1
ATOM 652 C CA . GLU A 1 80 ? -22.484 6.244 22.270 1.00 62.28 80 GLU A CA 1
ATOM 653 C C . GLU A 1 80 ? -22.443 5.508 23.619 1.00 62.28 80 GLU A C 1
ATOM 655 O O . GLU A 1 80 ? -23.398 5.578 24.393 1.00 62.28 80 GLU A O 1
ATOM 660 N N . LYS A 1 81 ? -21.323 4.852 23.949 1.00 60.16 81 LYS A N 1
ATOM 661 C CA . LYS A 1 81 ? -21.168 4.045 25.163 1.00 60.16 81 LYS A CA 1
ATOM 662 C C . LYS A 1 81 ? -19.823 4.332 25.834 1.00 60.16 81 LYS A C 1
ATOM 664 O O . LYS A 1 81 ? -18.820 3.678 25.580 1.00 60.16 81 LYS A O 1
ATOM 669 N N . ARG A 1 82 ? -19.822 5.293 26.765 1.00 55.41 82 ARG A N 1
ATOM 670 C CA . ARG A 1 82 ? -18.631 5.737 27.527 1.00 55.41 82 ARG A CA 1
ATOM 671 C C . ARG A 1 82 ? -17.870 4.632 28.294 1.00 55.41 82 ARG A C 1
ATOM 673 O O . ARG A 1 82 ? -16.787 4.928 28.780 1.00 55.41 82 ARG A O 1
ATOM 680 N N . ASP A 1 83 ? -18.403 3.410 28.376 1.00 56.25 83 ASP A N 1
ATOM 681 C CA . ASP A 1 83 ? -17.828 2.262 29.099 1.00 56.25 83 ASP A CA 1
ATOM 682 C C . ASP A 1 83 ? -17.695 0.976 28.251 1.00 56.25 83 ASP A C 1
ATOM 684 O O . ASP A 1 83 ? -17.439 -0.099 28.791 1.00 56.25 83 ASP A O 1
ATOM 688 N N . THR A 1 84 ? -17.873 1.035 26.925 1.00 60.47 84 THR A N 1
ATOM 689 C CA . THR A 1 84 ? -17.708 -0.170 26.088 1.00 60.47 84 THR A CA 1
ATOM 690 C C . THR A 1 84 ? -16.245 -0.513 25.846 1.00 60.47 84 THR A C 1
ATOM 692 O O . THR A 1 84 ? -15.449 0.311 25.396 1.00 60.47 84 THR A O 1
ATOM 695 N N . SER A 1 85 ? -15.905 -1.777 26.076 1.00 65.69 85 SER A N 1
ATOM 696 C CA . SER A 1 85 ? -14.613 -2.357 25.725 1.00 65.69 85 SER A CA 1
ATOM 697 C C . SER A 1 85 ? -14.659 -2.917 24.299 1.00 65.69 85 SER A C 1
ATOM 699 O O . SER A 1 85 ? -15.696 -3.388 23.842 1.00 65.69 85 SER A O 1
ATOM 701 N N . LEU A 1 86 ? -13.511 -3.024 23.616 1.00 64.69 86 LEU A N 1
ATOM 702 C CA . LEU A 1 86 ? -13.377 -3.814 22.371 1.00 64.69 86 LEU A CA 1
ATOM 703 C C . LEU A 1 86 ? -13.766 -5.302 22.545 1.00 64.69 86 LEU A C 1
ATOM 705 O O . LEU A 1 86 ? -13.841 -6.062 21.575 1.00 64.69 86 LEU A O 1
ATOM 709 N N . LYS A 1 87 ? -13.980 -5.739 23.792 1.00 65.12 87 LYS A N 1
ATOM 710 C CA . LYS A 1 87 ? -14.463 -7.070 24.167 1.00 65.12 87 LYS A CA 1
ATOM 711 C C . LYS A 1 87 ? -15.991 -7.190 24.143 1.00 65.12 87 LYS A C 1
ATOM 713 O O . LYS A 1 87 ? -16.478 -8.319 24.138 1.00 65.12 87 LYS A O 1
ATOM 718 N N . ASP A 1 88 ? -16.730 -6.082 24.093 1.00 74.75 88 ASP A N 1
ATOM 719 C CA . ASP A 1 88 ? -18.189 -6.112 24.032 1.00 74.75 88 ASP A CA 1
ATOM 720 C C . ASP A 1 88 ? -18.684 -6.733 22.727 1.00 74.75 88 ASP A C 1
ATOM 722 O O . ASP A 1 88 ? -18.173 -6.471 21.634 1.00 74.75 88 ASP A O 1
ATOM 726 N N . GLN A 1 89 ? -19.710 -7.577 22.845 1.00 74.88 89 GLN A N 1
ATOM 727 C CA . GLN A 1 89 ? -20.244 -8.355 21.727 1.00 74.88 89 GLN A CA 1
ATOM 728 C C . GLN A 1 89 ? -20.779 -7.464 20.597 1.00 74.88 89 GLN A C 1
ATOM 730 O O . GLN A 1 89 ? -20.671 -7.818 19.423 1.00 74.88 89 GLN A O 1
ATOM 735 N N . GLU A 1 90 ? -21.331 -6.306 20.945 1.00 76.44 90 GLU A N 1
ATOM 736 C CA . GLU A 1 90 ? -21.885 -5.342 19.996 1.00 76.44 90 GLU A CA 1
ATOM 737 C C . GLU A 1 90 ? -20.780 -4.604 19.229 1.00 76.44 90 GLU A C 1
ATOM 739 O O . GLU A 1 90 ? -20.809 -4.562 18.002 1.00 76.44 90 GLU A O 1
ATOM 744 N N . VAL A 1 91 ? -19.725 -4.166 19.923 1.00 77.38 91 VAL A N 1
ATOM 745 C CA . VAL A 1 91 ? -18.530 -3.566 19.305 1.00 77.38 91 VAL A CA 1
ATOM 746 C C . VAL A 1 91 ? -17.841 -4.567 18.377 1.00 77.38 91 VAL A C 1
ATOM 748 O O . VAL A 1 91 ? -17.474 -4.240 17.250 1.00 77.38 91 VAL A O 1
ATOM 751 N N . ARG A 1 92 ? -17.714 -5.830 18.808 1.00 77.62 92 ARG A N 1
ATOM 752 C CA . ARG A 1 92 ? -17.175 -6.911 17.969 1.00 77.62 92 ARG A CA 1
ATOM 753 C C . ARG A 1 92 ? -18.000 -7.148 16.708 1.00 77.62 92 ARG A C 1
ATOM 755 O O . ARG A 1 92 ? -17.426 -7.502 15.678 1.00 77.62 92 ARG A O 1
ATOM 762 N N . ARG A 1 93 ? -19.322 -6.983 16.781 1.00 81.12 93 ARG A N 1
ATOM 763 C CA . ARG A 1 93 ? -20.211 -7.126 15.626 1.00 81.12 93 ARG A CA 1
ATOM 764 C C . ARG A 1 93 ? -19.992 -5.996 14.625 1.00 81.12 93 ARG A C 1
ATOM 766 O O . ARG A 1 93 ? -19.757 -6.298 13.461 1.00 81.12 93 ARG A O 1
ATOM 773 N N . GLU A 1 94 ? -19.960 -4.749 15.086 1.00 81.12 94 GLU A N 1
ATOM 774 C CA . GLU A 1 94 ? -19.696 -3.577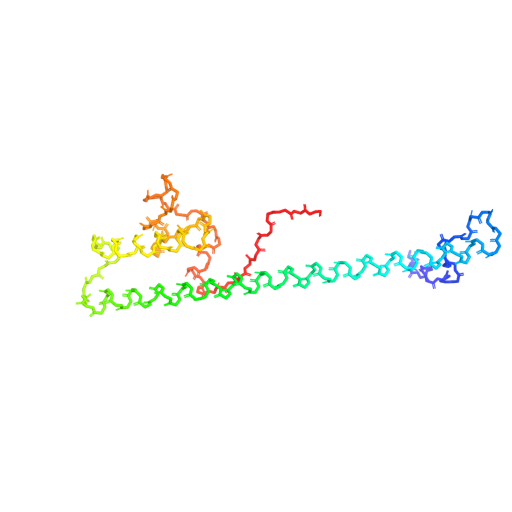 14.237 1.00 81.12 94 GLU A CA 1
ATOM 775 C C . GLU A 1 94 ? -18.319 -3.650 13.564 1.00 81.12 94 GLU A C 1
ATOM 777 O O . GLU A 1 94 ? -18.190 -3.482 12.350 1.00 81.12 94 GLU A O 1
ATOM 782 N N . ILE A 1 95 ? -17.279 -4.021 14.320 1.00 81.00 95 ILE A N 1
ATOM 783 C CA . ILE A 1 95 ? -15.940 -4.271 13.768 1.00 81.00 95 ILE A CA 1
ATOM 784 C C . ILE A 1 95 ? -15.982 -5.408 12.735 1.00 81.00 95 ILE A C 1
ATOM 786 O O . ILE A 1 95 ? -15.348 -5.324 11.682 1.00 81.00 95 ILE A O 1
ATOM 790 N N . GLY A 1 96 ? -16.727 -6.478 13.014 1.00 79.50 96 GLY A N 1
ATOM 791 C CA . GLY A 1 96 ? -16.886 -7.597 12.091 1.00 79.50 96 GLY A CA 1
ATOM 792 C C . GLY A 1 96 ? -17.572 -7.204 10.781 1.00 79.50 96 GLY A C 1
ATOM 793 O O . GLY A 1 96 ? -17.146 -7.651 9.712 1.00 79.50 96 GLY A O 1
ATOM 794 N N . ASP A 1 97 ? -18.591 -6.350 10.847 1.00 82.38 97 ASP A N 1
ATOM 795 C CA . ASP A 1 97 ? -19.314 -5.852 9.678 1.00 82.38 97 ASP A CA 1
ATOM 796 C C . ASP A 1 97 ? -18.453 -4.871 8.864 1.00 82.38 97 ASP A C 1
ATOM 798 O O . ASP A 1 97 ? -18.378 -5.008 7.637 1.00 82.38 97 ASP A O 1
ATOM 802 N N . PHE A 1 98 ? -17.675 -4.002 9.522 1.00 82.69 98 PHE A N 1
ATOM 803 C CA . PHE A 1 98 ? -16.646 -3.181 8.871 1.00 82.69 98 PHE A CA 1
ATOM 804 C C . PHE A 1 98 ? -15.634 -4.040 8.100 1.00 82.69 98 PHE A C 1
ATOM 806 O O . PHE A 1 98 ? -15.376 -3.813 6.914 1.00 82.69 98 PHE A O 1
ATOM 813 N N . VAL A 1 99 ? -15.078 -5.075 8.739 1.00 79.69 99 VAL A N 1
ATOM 814 C CA . VAL A 1 99 ? -14.085 -5.933 8.080 1.00 79.69 99 VAL A CA 1
ATOM 815 C C . VAL A 1 99 ? -14.698 -6.695 6.909 1.00 79.69 99 VAL A C 1
ATOM 817 O O . VAL A 1 99 ? -14.035 -6.860 5.881 1.00 79.69 99 VAL A O 1
ATOM 820 N N . ARG A 1 100 ? -15.948 -7.154 7.018 1.00 78.94 100 ARG A N 1
ATOM 821 C CA . ARG A 1 100 ? -16.652 -7.813 5.908 1.00 78.94 100 ARG A CA 1
ATOM 822 C C . ARG A 1 100 ? -16.830 -6.876 4.720 1.00 78.94 100 ARG A C 1
ATOM 824 O O . ARG A 1 100 ? -16.545 -7.303 3.601 1.00 78.94 100 ARG A O 1
ATOM 831 N N . LEU A 1 101 ? -17.235 -5.629 4.964 1.00 80.94 101 LEU A N 1
ATOM 832 C CA . LEU A 1 101 ? -17.391 -4.604 3.932 1.00 80.94 101 LEU A CA 1
ATOM 833 C C . LEU A 1 101 ? -16.068 -4.377 3.185 1.00 80.94 101 LEU A C 1
ATOM 835 O O . LEU A 1 101 ? -15.992 -4.584 1.975 1.00 80.94 101 LEU A O 1
ATOM 839 N N . TYR A 1 102 ? -14.982 -4.082 3.906 1.00 76.56 102 TYR A N 1
ATOM 840 C CA . TYR A 1 102 ? -13.675 -3.833 3.283 1.00 76.56 102 TYR A CA 1
ATOM 841 C C . TYR A 1 102 ? -13.076 -5.084 2.631 1.00 76.56 102 TYR A C 1
ATOM 843 O O . TYR A 1 102 ? -12.479 -5.012 1.557 1.00 76.56 102 TYR A O 1
ATOM 851 N N . SER A 1 103 ? -13.264 -6.262 3.226 1.00 74.38 103 SER A N 1
ATOM 852 C CA . SER A 1 103 ? -12.755 -7.519 2.665 1.00 74.38 103 SER A CA 1
ATOM 853 C C . SER A 1 103 ? -13.461 -7.934 1.376 1.00 74.38 103 SER A C 1
ATOM 855 O O . SER A 1 103 ? -12.847 -8.640 0.570 1.00 74.38 103 SER A O 1
ATOM 857 N N . ARG A 1 104 ? -14.738 -7.562 1.209 1.00 73.25 104 ARG A N 1
ATOM 858 C CA . ARG A 1 104 ? -15.549 -7.874 0.026 1.00 73.25 104 ARG A CA 1
ATOM 859 C C . ARG A 1 104 ? -15.348 -6.839 -1.075 1.00 73.25 104 ARG A C 1
ATOM 861 O O . ARG A 1 104 ? -15.097 -7.227 -2.211 1.00 73.25 104 ARG A O 1
ATOM 868 N N . ASP A 1 105 ? -15.394 -5.557 -0.728 1.00 70.25 105 ASP A N 1
ATOM 869 C CA . ASP A 1 105 ? -15.463 -4.478 -1.718 1.00 70.25 105 ASP A CA 1
ATOM 870 C C . ASP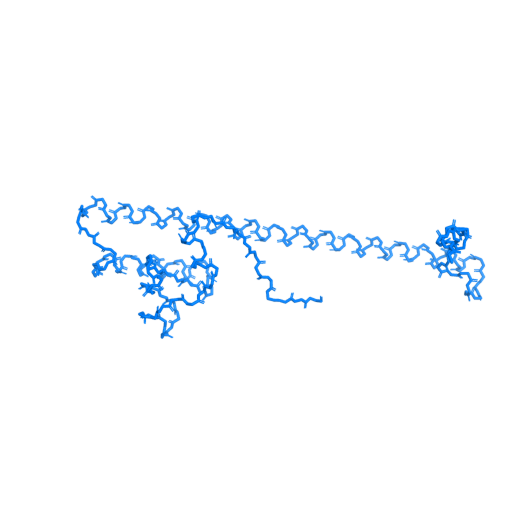 A 1 105 ? -14.082 -3.988 -2.167 1.00 70.25 105 ASP A C 1
ATOM 872 O O . ASP A 1 105 ? -13.933 -3.483 -3.278 1.00 70.25 105 ASP A O 1
ATOM 876 N N . LYS A 1 106 ? -13.047 -4.147 -1.329 1.00 70.31 106 LYS A N 1
ATOM 877 C CA . LYS A 1 106 ? -11.688 -3.642 -1.607 1.00 70.31 106 LYS A CA 1
ATOM 878 C C . LYS A 1 106 ? -10.660 -4.741 -1.890 1.00 70.31 106 LYS A C 1
ATOM 880 O O . LYS A 1 106 ? -9.493 -4.444 -2.126 1.00 70.31 106 LYS A O 1
ATOM 885 N N . GLY A 1 107 ? -11.075 -6.011 -1.893 1.00 66.81 107 GLY A N 1
ATOM 886 C CA . GLY A 1 107 ? -10.237 -7.127 -2.347 1.00 66.81 107 GLY A CA 1
ATOM 887 C C . GLY A 1 107 ? -9.020 -7.437 -1.467 1.00 66.81 107 GLY A C 1
ATOM 888 O O . GLY A 1 107 ? -8.073 -8.068 -1.939 1.00 66.81 107 GLY A O 1
ATOM 889 N N . PHE A 1 108 ? -9.016 -7.025 -0.194 1.00 70.00 108 PHE A N 1
ATOM 890 C CA . PHE A 1 108 ? -7.942 -7.382 0.735 1.00 70.00 108 PHE A CA 1
ATOM 891 C C . PHE A 1 108 ? -7.856 -8.908 0.905 1.00 70.00 108 PHE A C 1
ATOM 893 O O . PHE A 1 108 ? -8.848 -9.584 1.216 1.00 70.00 108 PHE A O 1
ATOM 900 N N . GLN A 1 109 ? -6.655 -9.458 0.691 1.00 65.62 109 GLN A N 1
ATOM 901 C CA . GLN A 1 109 ? -6.409 -10.895 0.853 1.00 65.62 109 GLN A CA 1
ATOM 902 C C . GLN A 1 109 ? -6.590 -11.313 2.315 1.00 65.62 109 GLN A C 1
ATOM 904 O O . GLN A 1 109 ? -7.302 -12.276 2.596 1.00 65.62 109 GLN A O 1
ATOM 909 N N . GLU A 1 110 ? -6.017 -10.539 3.236 1.00 72.38 110 GLU A N 1
ATOM 910 C CA . GLU A 1 110 ? -6.089 -10.769 4.673 1.00 72.38 110 GLU A CA 1
ATOM 911 C C . GLU A 1 110 ? -6.228 -9.424 5.398 1.00 72.38 110 GLU A C 1
ATOM 913 O O . GLU A 1 110 ? -5.472 -8.490 5.137 1.00 72.38 110 GLU A O 1
ATOM 918 N N . LEU A 1 111 ? -7.224 -9.331 6.282 1.00 76.94 111 LEU A N 1
ATOM 919 C CA . LEU A 1 111 ? -7.406 -8.222 7.214 1.00 76.94 111 LEU A CA 1
ATOM 920 C C . LEU A 1 111 ? -7.491 -8.822 8.617 1.00 76.94 111 LEU A C 1
ATOM 922 O O . LEU A 1 111 ? -8.297 -9.728 8.865 1.00 76.94 111 LEU A O 1
ATOM 926 N N . VAL A 1 112 ? -6.614 -8.348 9.497 1.00 77.81 112 VAL A N 1
ATOM 927 C CA . VAL A 1 112 ? -6.495 -8.798 10.884 1.00 77.81 112 VAL A CA 1
ATOM 928 C C . VAL A 1 112 ? -6.573 -7.580 11.784 1.00 77.81 112 VAL A C 1
ATOM 930 O O . VAL A 1 112 ? -5.862 -6.601 11.569 1.00 77.81 112 VAL A O 1
ATOM 933 N N . ILE A 1 113 ? -7.427 -7.666 12.796 1.00 78.75 113 ILE A N 1
ATOM 934 C CA . ILE A 1 113 ? -7.523 -6.689 13.875 1.00 78.75 113 ILE A CA 1
ATOM 935 C C . ILE A 1 113 ? -7.149 -7.428 15.152 1.00 78.75 113 ILE A C 1
ATOM 937 O O . ILE A 1 113 ? -7.742 -8.462 15.469 1.00 78.75 113 ILE A O 1
ATOM 941 N N . ALA A 1 114 ? -6.152 -6.917 15.861 1.00 78.44 114 ALA A N 1
ATOM 942 C CA . ALA A 1 114 ? -5.689 -7.450 17.131 1.00 78.44 114 ALA A CA 1
ATOM 943 C C . ALA A 1 114 ? -5.761 -6.366 18.210 1.00 78.44 114 ALA A C 1
ATOM 945 O O . ALA A 1 114 ? -5.740 -5.178 17.885 1.00 78.44 114 ALA A O 1
ATOM 946 N N . ASP A 1 115 ? -5.878 -6.778 19.469 1.00 74.19 115 ASP A N 1
ATOM 947 C CA . ASP A 1 115 ? -5.724 -5.870 20.604 1.00 74.19 115 ASP A CA 1
ATOM 948 C C . ASP A 1 115 ? -4.242 -5.546 20.874 1.00 74.19 115 ASP A C 1
ATOM 950 O O . ASP A 1 115 ? -3.333 -6.008 20.177 1.00 74.19 115 ASP A O 1
ATOM 954 N N . GLU A 1 116 ? -4.004 -4.732 21.901 1.00 73.94 116 GLU A N 1
ATOM 955 C CA . GLU A 1 116 ? -2.671 -4.310 22.346 1.00 73.94 116 GLU A CA 1
ATOM 956 C C . GLU A 1 116 ? -1.772 -5.491 22.761 1.00 73.94 116 GLU A C 1
ATOM 958 O O . GLU A 1 116 ? -0.548 -5.412 22.651 1.00 73.94 116 GLU A O 1
ATOM 963 N N . GLU A 1 117 ? -2.368 -6.614 23.174 1.00 73.44 117 GLU A N 1
ATOM 964 C CA . GLU A 1 117 ? -1.679 -7.858 23.536 1.00 73.44 117 GLU A CA 1
ATOM 965 C C . GLU A 1 117 ? -1.446 -8.775 22.321 1.00 73.44 117 GLU A C 1
ATOM 967 O O . GLU A 1 117 ? -0.992 -9.913 22.468 1.00 73.44 117 GLU A O 1
ATOM 972 N N . MET A 1 118 ? -1.724 -8.291 21.103 1.00 73.00 118 MET A N 1
ATOM 973 C CA . MET A 1 118 ? -1.655 -9.040 19.843 1.00 73.00 118 MET A CA 1
ATOM 974 C C . MET A 1 118 ? -2.661 -10.196 19.761 1.00 73.00 118 MET A C 1
ATOM 976 O O . MET A 1 118 ? -2.536 -11.071 18.894 1.00 73.00 118 MET A O 1
ATOM 980 N N . LYS A 1 119 ? -3.680 -10.220 20.623 1.00 76.19 119 LYS A N 1
ATOM 981 C CA . LYS A 1 119 ? -4.763 -11.194 20.532 1.00 76.19 119 LYS A CA 1
ATOM 982 C C . LYS A 1 119 ? -5.678 -10.792 19.387 1.00 76.19 119 LYS A C 1
ATOM 984 O O . LYS A 1 119 ? -6.222 -9.691 19.353 1.00 76.19 119 LYS A O 1
ATOM 989 N N . VAL A 1 120 ? -5.866 -11.700 18.436 1.00 76.69 120 VAL A N 1
ATOM 990 C CA . VAL A 1 120 ? -6.720 -11.452 17.273 1.00 76.69 120 VAL A CA 1
ATOM 991 C C . VAL A 1 120 ? -8.175 -11.282 17.722 1.00 76.69 120 VAL A C 1
ATOM 993 O O . VAL A 1 120 ? -8.815 -12.230 18.184 1.00 76.69 120 VAL A O 1
ATOM 996 N N . ILE A 1 121 ? -8.699 -10.067 17.549 1.00 75.25 121 ILE A N 1
ATOM 997 C CA . ILE A 1 121 ? -10.114 -9.716 17.718 1.00 75.25 121 ILE A CA 1
ATOM 998 C C . ILE A 1 121 ? -10.889 -10.168 16.479 1.00 75.25 121 ILE A C 1
ATOM 1000 O O . ILE A 1 121 ? -11.969 -10.744 16.598 1.00 75.25 121 ILE A O 1
ATOM 1004 N N . PHE A 1 122 ? -10.314 -9.950 15.293 1.00 74.00 122 PHE A N 1
ATOM 1005 C CA . PHE A 1 122 ? -10.915 -10.333 14.024 1.00 74.00 122 PHE A CA 1
ATOM 1006 C C . PHE A 1 122 ? -9.862 -10.822 13.025 1.00 74.00 122 PHE A C 1
ATOM 1008 O O . PHE A 1 122 ? -8.804 -10.215 12.874 1.00 74.00 122 PHE A O 1
ATOM 1015 N N . SER A 1 123 ? -10.179 -11.886 12.284 1.00 74.50 123 SER A N 1
ATOM 1016 C CA . SER A 1 123 ? -9.430 -12.299 11.095 1.00 74.50 123 SER A CA 1
ATOM 1017 C C . SER A 1 123 ? -10.371 -12.897 10.054 1.00 74.50 123 SER A C 1
ATOM 1019 O O . SER A 1 123 ? -11.284 -13.652 10.387 1.00 74.50 123 SER A O 1
ATOM 1021 N N . LYS A 1 124 ? -10.114 -12.594 8.776 1.00 69.31 124 LYS A N 1
ATOM 1022 C CA . LYS A 1 124 ? -10.782 -13.238 7.633 1.00 69.31 124 LYS A CA 1
ATOM 1023 C C . LYS A 1 124 ? -10.420 -14.727 7.505 1.00 69.31 124 LYS A C 1
ATOM 1025 O O . LYS A 1 124 ? -11.187 -15.496 6.929 1.00 69.31 124 LYS A O 1
ATOM 1030 N N . ARG A 1 125 ? -9.259 -15.151 8.020 1.00 65.44 125 ARG A N 1
ATOM 1031 C CA . ARG A 1 125 ? -8.790 -16.540 7.937 1.00 65.44 125 ARG A CA 1
ATOM 1032 C C . ARG A 1 125 ? -9.457 -17.382 9.024 1.00 65.44 125 ARG A C 1
ATOM 1034 O O . ARG A 1 125 ? -9.280 -17.131 10.218 1.00 65.44 125 ARG A O 1
ATOM 1041 N N . ALA A 1 126 ? -10.181 -18.421 8.612 1.00 54.09 126 ALA A N 1
ATOM 1042 C CA . ALA A 1 126 ? -10.706 -19.417 9.540 1.00 54.09 126 ALA A CA 1
ATOM 1043 C C . ALA A 1 126 ? -9.545 -20.026 10.356 1.00 54.09 126 ALA A C 1
ATOM 1045 O O . ALA A 1 126 ? -8.571 -20.514 9.785 1.00 54.09 126 ALA A O 1
ATOM 1046 N N . GLY A 1 127 ? -9.626 -19.960 11.690 1.00 55.38 127 GLY A N 1
ATOM 1047 C CA . GLY A 1 127 ? -8.642 -20.564 12.602 1.00 55.38 127 GLY A CA 1
ATOM 1048 C C . GLY A 1 127 ? -7.551 -19.643 13.176 1.00 55.38 127 GLY A C 1
ATOM 1049 O O . GLY A 1 127 ? -6.672 -20.152 13.880 1.00 55.38 127 GLY A O 1
ATOM 1050 N N . LEU A 1 128 ? -7.597 -18.328 12.906 1.00 58.75 128 LEU A N 1
ATOM 1051 C CA . LEU A 1 128 ? -6.775 -17.301 13.582 1.00 58.75 128 LEU A CA 1
ATOM 1052 C C . LEU A 1 128 ? -7.524 -16.531 14.681 1.00 58.75 128 LEU A C 1
ATOM 1054 O O . LEU A 1 128 ? -6.887 -15.835 15.467 1.00 58.75 128 LEU A O 1
ATOM 1058 N N . SER A 1 129 ? -8.852 -16.655 14.749 1.00 53.00 129 SER A N 1
ATOM 1059 C CA . SER A 1 129 ? -9.644 -16.071 15.835 1.00 53.00 129 SER A CA 1
ATOM 1060 C C . SER A 1 129 ? -9.148 -16.631 17.174 1.00 53.00 129 SER A C 1
ATOM 1062 O O . SER A 1 129 ? -8.978 -17.842 17.301 1.00 53.00 129 SER A O 1
ATOM 1064 N N . GLU A 1 130 ? -8.843 -15.745 18.125 1.00 54.34 130 GLU A N 1
ATOM 1065 C CA . GLU A 1 130 ? -8.288 -16.056 19.456 1.00 54.34 130 GLU A CA 1
ATOM 1066 C C . GLU A 1 130 ? -6.832 -16.551 19.521 1.00 54.34 130 GLU A C 1
ATOM 1068 O O . GLU A 1 130 ? -6.335 -16.823 20.615 1.00 54.34 130 GLU A O 1
ATOM 1073 N N . LYS A 1 131 ? -6.098 -16.597 18.402 1.00 61.88 131 LYS A N 1
ATOM 1074 C CA . LYS A 1 131 ? -4.641 -16.813 18.425 1.00 61.88 131 LYS A CA 1
ATOM 1075 C C . LYS A 1 131 ? -3.895 -15.487 18.561 1.00 61.88 131 LYS A C 1
ATOM 1077 O O . LYS A 1 131 ? -4.375 -14.443 18.122 1.00 61.88 131 LYS A O 1
ATOM 1082 N N . VAL A 1 132 ? -2.705 -15.533 19.157 1.00 59.09 132 VAL A N 1
ATOM 1083 C CA . VAL A 1 132 ? -1.780 -14.393 19.169 1.00 59.09 132 VAL A CA 1
ATOM 1084 C C . VAL A 1 132 ? -1.214 -14.235 17.762 1.00 59.09 132 VAL A C 1
ATOM 1086 O O . VAL A 1 132 ? -0.659 -15.185 17.202 1.00 59.09 132 VAL A O 1
ATOM 1089 N N . TYR A 1 133 ? -1.370 -13.055 17.168 1.00 63.41 133 TYR A N 1
ATOM 1090 C CA . TYR A 1 133 ? -0.790 -12.768 15.864 1.00 63.41 133 TYR A CA 1
ATOM 1091 C C . TYR A 1 133 ? 0.738 -12.713 15.996 1.00 63.41 133 TYR A C 1
ATOM 1093 O O . TYR A 1 133 ? 1.286 -11.840 16.662 1.00 63.41 133 TYR A O 1
ATOM 1101 N N . ALA A 1 134 ? 1.445 -13.650 15.365 1.00 59.97 134 ALA A N 1
ATOM 1102 C CA . ALA A 1 134 ? 2.904 -13.772 15.450 1.00 59.97 134 ALA A CA 1
ATOM 1103 C C . ALA A 1 134 ? 3.647 -12.934 14.388 1.00 59.97 134 ALA A C 1
ATOM 1105 O O . ALA A 1 134 ? 4.717 -13.312 13.922 1.00 59.97 134 ALA A O 1
ATOM 1106 N N . GLY A 1 135 ? 3.066 -11.815 13.947 1.00 64.31 135 GLY A N 1
ATOM 1107 C CA . GLY A 1 135 ? 3.732 -10.914 13.010 1.00 64.31 135 GLY A CA 1
ATOM 1108 C C . GLY A 1 135 ? 4.727 -10.008 13.730 1.00 64.31 135 GLY A C 1
ATOM 1109 O O . GLY A 1 135 ? 4.311 -9.029 14.355 1.00 64.31 135 GLY A O 1
ATOM 1110 N N . ASP A 1 136 ? 6.026 -10.289 13.593 1.00 63.38 136 ASP A N 1
ATOM 1111 C CA . ASP A 1 136 ? 7.123 -9.497 14.182 1.00 63.38 136 ASP A CA 1
ATOM 1112 C C . ASP A 1 136 ? 7.013 -7.996 13.861 1.00 63.38 136 ASP A C 1
ATOM 1114 O O . ASP A 1 136 ? 7.290 -7.135 14.700 1.00 63.38 136 ASP A O 1
ATOM 1118 N N . SER A 1 137 ? 6.529 -7.672 12.660 1.00 65.75 137 SER A N 1
ATOM 1119 C CA . SER A 1 137 ? 6.334 -6.301 12.187 1.00 65.75 137 SER A CA 1
ATOM 1120 C C . SER A 1 137 ? 5.244 -5.547 12.957 1.00 65.75 137 SER A C 1
ATOM 1122 O O . SER A 1 137 ? 5.450 -4.390 13.314 1.00 65.75 137 SER A O 1
ATOM 1124 N N . LEU A 1 138 ? 4.110 -6.187 13.269 1.00 68.56 138 LEU A N 1
ATOM 1125 C CA . LEU A 1 138 ? 3.007 -5.539 13.993 1.00 68.56 138 LEU A CA 1
ATOM 1126 C C . LEU A 1 138 ? 3.380 -5.319 15.466 1.00 68.56 138 LEU A C 1
ATOM 1128 O O . LEU A 1 138 ? 3.186 -4.226 15.993 1.00 68.56 138 LEU A O 1
ATOM 1132 N N . LYS A 1 139 ? 4.036 -6.307 16.091 1.00 69.62 139 LYS A N 1
ATOM 1133 C CA . LYS A 1 139 ? 4.556 -6.195 17.462 1.00 69.62 139 LYS A CA 1
ATOM 1134 C C . LYS A 1 139 ? 5.537 -5.031 17.600 1.00 69.62 139 LYS A C 1
ATOM 1136 O O . LYS A 1 139 ? 5.496 -4.290 18.583 1.00 69.62 139 LYS A O 1
ATOM 1141 N N . LYS A 1 140 ? 6.403 -4.837 16.602 1.00 71.31 140 LYS A N 1
ATOM 1142 C CA . LYS A 1 140 ? 7.331 -3.704 16.564 1.00 71.31 140 LYS A CA 1
ATOM 1143 C C . LYS A 1 140 ? 6.599 -2.367 16.437 1.00 71.31 140 LYS A C 1
ATOM 1145 O O . LYS A 1 140 ? 6.969 -1.420 17.122 1.00 71.31 140 LYS A O 1
ATOM 1150 N N . VAL A 1 141 ? 5.564 -2.275 15.602 1.00 71.62 141 VAL A N 1
ATOM 1151 C CA . VAL A 1 141 ? 4.786 -1.033 15.436 1.00 71.62 141 VAL A CA 1
ATOM 1152 C C . VAL A 1 141 ? 4.052 -0.661 16.726 1.00 71.62 141 VAL A C 1
ATOM 1154 O O . VAL A 1 141 ? 4.149 0.488 17.144 1.00 71.62 141 VAL A O 1
ATOM 1157 N N . ILE A 1 142 ? 3.405 -1.620 17.398 1.00 70.50 142 ILE A N 1
ATOM 1158 C CA . ILE A 1 142 ? 2.703 -1.376 18.672 1.00 70.50 142 ILE A CA 1
ATOM 1159 C C . ILE A 1 142 ? 3.683 -0.929 19.765 1.00 70.50 142 ILE A C 1
ATOM 1161 O O . ILE A 1 142 ? 3.437 0.055 20.451 1.00 70.50 142 ILE A O 1
ATOM 1165 N N . THR A 1 143 ? 4.825 -1.611 19.905 1.00 71.31 143 THR A N 1
ATOM 1166 C CA . THR A 1 143 ? 5.799 -1.304 20.973 1.00 71.31 143 THR A CA 1
ATOM 1167 C C . THR A 1 143 ? 6.569 -0.006 20.757 1.00 71.31 143 THR A C 1
ATOM 1169 O O . THR A 1 143 ? 6.938 0.651 21.725 1.00 71.31 143 THR A O 1
ATOM 1172 N N . THR A 1 144 ? 6.850 0.362 19.506 1.00 74.31 144 THR A N 1
ATOM 1173 C CA . THR A 1 144 ? 7.645 1.562 19.199 1.00 74.31 144 THR A CA 1
ATOM 1174 C C . THR A 1 144 ? 6.792 2.789 18.896 1.00 74.31 144 THR A C 1
ATOM 1176 O O . THR A 1 144 ? 7.330 3.892 18.851 1.00 74.31 144 THR A O 1
ATOM 1179 N N . GLY A 1 145 ? 5.495 2.615 18.617 1.00 64.69 145 GLY A N 1
ATOM 1180 C CA . GLY A 1 145 ? 4.629 3.666 18.073 1.00 64.69 145 GLY A CA 1
ATOM 1181 C C . GLY A 1 145 ? 5.058 4.166 16.687 1.00 64.69 145 GLY A C 1
ATOM 1182 O O . GLY A 1 145 ? 4.448 5.081 16.139 1.00 64.69 145 GLY A O 1
ATOM 1183 N N . GLN A 1 146 ? 6.112 3.588 16.101 1.00 64.44 146 GLN A N 1
ATOM 1184 C CA . GLN A 1 146 ? 6.683 4.029 14.839 1.00 64.44 146 GLN A CA 1
ATOM 1185 C C . GLN A 1 146 ? 6.240 3.098 13.717 1.00 64.44 146 GLN A C 1
ATOM 1187 O O . GLN A 1 146 ? 6.826 2.034 13.481 1.00 64.44 146 GLN A O 1
ATOM 1192 N N . PHE A 1 147 ? 5.217 3.533 12.981 1.00 64.25 147 PHE A N 1
ATOM 1193 C CA . PHE A 1 147 ? 4.833 2.891 11.735 1.00 64.25 147 PHE A CA 1
ATOM 1194 C C . PHE A 1 147 ? 5.893 3.167 10.667 1.00 64.25 147 PHE A C 1
ATOM 1196 O O . PHE A 1 147 ? 5.970 4.250 10.092 1.00 64.25 147 PHE A O 1
ATOM 1203 N N . HIS A 1 148 ? 6.725 2.164 10.404 1.00 62.59 148 HIS A N 1
ATOM 1204 C CA . HIS A 1 148 ? 7.599 2.160 9.242 1.00 62.59 148 HIS A CA 1
ATOM 1205 C C . HIS A 1 148 ? 6.911 1.332 8.160 1.00 62.59 148 HIS A C 1
ATOM 1207 O O . HIS A 1 148 ? 6.848 0.109 8.321 1.00 62.59 148 HIS A O 1
ATOM 1213 N N . PRO A 1 149 ? 6.414 1.935 7.064 1.00 60.06 149 PRO A N 1
ATOM 1214 C CA . PRO A 1 149 ? 5.874 1.189 5.934 1.00 60.06 149 PRO A CA 1
ATOM 1215 C C . PRO A 1 149 ? 7.020 0.452 5.228 1.00 60.06 149 PRO A C 1
ATOM 1217 O O . PRO A 1 149 ? 7.546 0.884 4.203 1.00 60.06 149 PRO A O 1
ATOM 1220 N N . ARG A 1 150 ? 7.479 -0.658 5.810 1.00 56.38 150 ARG A N 1
ATOM 1221 C CA . ARG A 1 150 ? 8.480 -1.525 5.200 1.00 56.38 150 ARG A CA 1
ATOM 1222 C C . ARG A 1 150 ? 7.740 -2.515 4.318 1.00 56.38 150 ARG A C 1
ATOM 1224 O O . ARG A 1 150 ? 7.108 -3.446 4.800 1.00 56.38 150 ARG A O 1
ATOM 1231 N N . ILE A 1 151 ? 7.800 -2.276 3.015 1.00 59.88 151 ILE A N 1
ATOM 1232 C CA . ILE A 1 151 ? 7.211 -3.170 2.022 1.00 59.88 151 ILE A CA 1
ATOM 1233 C C . ILE A 1 151 ? 8.153 -4.356 1.863 1.00 59.88 151 ILE A C 1
ATOM 1235 O O . ILE A 1 151 ? 9.205 -4.249 1.228 1.00 59.88 151 ILE A O 1
ATOM 1239 N N . GLU A 1 152 ? 7.786 -5.485 2.457 1.00 58.31 152 GLU A N 1
ATOM 1240 C CA . GLU A 1 152 ? 8.472 -6.749 2.222 1.00 58.31 152 GLU A CA 1
ATOM 1241 C C . GLU A 1 152 ? 8.007 -7.324 0.887 1.00 58.31 152 GLU A C 1
ATOM 1243 O O . GLU A 1 152 ? 6.861 -7.736 0.706 1.00 58.31 152 GLU A O 1
ATOM 1248 N N . LYS A 1 153 ? 8.909 -7.303 -0.093 1.00 55.41 153 LYS A N 1
ATOM 1249 C CA . LYS A 1 153 ? 8.682 -7.940 -1.384 1.00 55.41 153 LYS A CA 1
ATOM 1250 C C . LYS A 1 153 ? 8.950 -9.430 -1.237 1.00 55.41 153 LYS A C 1
ATOM 1252 O O . LYS A 1 153 ? 10.098 -9.860 -1.196 1.00 55.41 153 LYS A O 1
ATOM 1257 N N . SER A 1 154 ? 7.884 -10.214 -1.182 1.00 45.69 154 SER A N 1
ATOM 1258 C CA . SER A 1 154 ? 7.946 -11.656 -1.414 1.00 45.69 154 SER A CA 1
ATOM 1259 C C . SER A 1 154 ? 8.205 -11.897 -2.908 1.00 45.69 154 SER A C 1
ATOM 1261 O O . SER A 1 154 ? 7.263 -12.001 -3.690 1.00 45.69 154 SER A O 1
ATOM 1263 N N . GLY A 1 155 ? 9.475 -11.922 -3.315 1.00 38.19 155 GLY A N 1
ATOM 1264 C CA . GLY A 1 155 ? 9.886 -12.221 -4.690 1.00 38.19 155 GLY A CA 1
ATOM 1265 C C . GLY A 1 155 ? 11.116 -11.424 -5.105 1.00 38.19 155 GLY A C 1
ATOM 1266 O O . GLY A 1 155 ? 11.003 -10.275 -5.532 1.00 38.19 155 GLY A O 1
ATOM 1267 N N . GLY A 1 156 ? 12.291 -12.035 -4.957 1.00 34.97 156 GLY A N 1
ATOM 1268 C CA . GLY A 1 156 ? 13.491 -11.601 -5.664 1.00 34.97 156 GLY A CA 1
ATOM 1269 C C . GLY A 1 156 ? 13.419 -12.083 -7.111 1.00 34.97 156 GLY A C 1
ATOM 1270 O O . GLY A 1 156 ? 13.057 -13.235 -7.345 1.00 34.97 156 GLY A O 1
ATOM 1271 N N . PHE A 1 157 ? 13.728 -11.196 -8.053 1.00 37.25 157 PHE A N 1
ATOM 1272 C CA . PHE A 1 157 ? 14.252 -11.603 -9.355 1.00 37.25 157 PHE A CA 1
ATOM 1273 C C . PHE A 1 157 ? 15.768 -11.723 -9.231 1.00 37.25 157 PHE A C 1
ATOM 1275 O O . PHE A 1 157 ? 16.350 -10.842 -8.551 1.00 37.25 157 PHE A O 1
#

Radius of gyration: 28.32 Å; chains: 1; bounding box: 78×28×72 Å

Sequence (157 aa):
MKTNWAKMKGLSNLWLFRNLNLNLRAELIVNIALLILAAVLLIGFTLFKINERNIVAEKIRYGEEMIQDFQKVLDFVLKEKRDTSLKDQEVRREIGDFVRLYSRDKGFQELVIADEEMKVIFSKRAGLSEKVYAGDSLKKVITTGQFHPRIEKSGGF